Protein AF-A0A4V0I6D3-F1 (afdb_monomer_lite)

Sequence (119 aa):
MGLSAHVNVFNTCLRILTEKGYALRLTVDTEWYTHRTEAEAFAVRVMFATPGELEEDPGLGRRFWIAEKDGFYFCAGNPIELLGLVAVREHMKPAADVSYWWHTDGPDLLSEMRDSASG

Foldseek 3Di:
DDDDDDLVVQVVLVVVLVVVPWDKDKDFDQVVPPPDDPVVVVVLRDDPDDSPPPPDPVNTHQMWIWTDDPQDIFIDSTSVVRSVVVVLCVVLVDPHPDPPSSDDDDDPVVVVVVVVVVD

Radius of gyration: 17.6 Å; chains: 1; bounding box: 37×30×52 Å

Structure (mmCIF, N/CA/C/O backbone):
data_AF-A0A4V0I6D3-F1
#
_entry.id   AF-A0A4V0I6D3-F1
#
loop_
_atom_site.group_PDB
_atom_site.id
_atom_site.type_symbol
_atom_site.label_atom_id
_atom_site.label_alt_id
_atom_site.label_comp_id
_atom_site.label_asym_id
_atom_site.label_entity_id
_atom_site.label_seq_id
_atom_site.pdbx_PDB_ins_code
_atom_site.Cartn_x
_atom_site.Cartn_y
_atom_site.Cartn_z
_atom_site.occupancy
_atom_site.B_iso_or_equiv
_atom_site.auth_seq_id
_atom_site.auth_comp_id
_atom_site.auth_asym_id
_atom_site.auth_atom_id
_atom_site.pdbx_PDB_model_num
ATOM 1 N N . MET A 1 1 ? 12.179 12.628 -17.934 1.00 53.41 1 MET A N 1
ATOM 2 C CA . MET A 1 1 ? 12.401 12.754 -16.477 1.00 53.41 1 MET A CA 1
ATOM 3 C C . MET A 1 1 ? 11.687 11.579 -15.825 1.00 53.41 1 MET A C 1
ATOM 5 O O . MET A 1 1 ? 10.506 11.418 -16.099 1.00 53.41 1 MET A O 1
ATOM 9 N N . GLY A 1 2 ? 12.402 10.704 -15.113 1.00 75.44 2 GLY A N 1
ATOM 10 C CA . GLY A 1 2 ? 11.832 9.485 -14.522 1.00 75.44 2 GLY A CA 1
ATOM 11 C C . GLY A 1 2 ? 11.478 9.686 -13.050 1.00 75.44 2 GLY A C 1
ATOM 12 O O . GLY A 1 2 ? 12.204 10.378 -12.341 1.00 75.44 2 GLY A O 1
ATOM 13 N N . LEU A 1 3 ? 10.369 9.097 -12.608 1.00 77.56 3 LEU A N 1
ATOM 14 C CA . LEU A 1 3 ? 10.024 8.970 -11.194 1.00 77.56 3 LEU A CA 1
ATOM 15 C C . LEU A 1 3 ? 10.598 7.642 -10.683 1.00 77.56 3 LEU A C 1
ATOM 17 O O . LEU A 1 3 ? 10.419 6.617 -11.338 1.00 77.56 3 LEU A O 1
ATOM 21 N N . SER A 1 4 ? 11.280 7.648 -9.542 1.00 76.00 4 SER A N 1
ATOM 22 C CA . SER A 1 4 ? 11.832 6.445 -8.908 1.00 76.00 4 SER A CA 1
ATOM 23 C C . SER A 1 4 ? 11.384 6.341 -7.450 1.00 76.00 4 SER A C 1
ATOM 25 O O . SER A 1 4 ? 10.893 7.311 -6.868 1.00 76.00 4 SER A O 1
ATOM 27 N N . ALA A 1 5 ? 11.528 5.152 -6.859 1.00 78.56 5 ALA A N 1
ATOM 28 C CA . ALA A 1 5 ? 11.229 4.935 -5.449 1.00 78.56 5 ALA A CA 1
ATOM 29 C C . ALA A 1 5 ? 12.198 5.743 -4.573 1.00 78.56 5 ALA A C 1
ATOM 31 O O . ALA A 1 5 ? 13.375 5.413 -4.463 1.00 78.56 5 ALA A O 1
ATOM 32 N N . HIS A 1 6 ? 11.700 6.827 -3.983 1.00 76.69 6 HIS A N 1
ATOM 33 C CA . HIS A 1 6 ? 12.481 7.744 -3.161 1.00 76.69 6 HIS A CA 1
ATOM 34 C C . HIS A 1 6 ? 11.595 8.347 -2.056 1.00 76.69 6 HIS A C 1
ATOM 36 O O . HIS A 1 6 ? 10.367 8.372 -2.173 1.00 76.69 6 HIS A O 1
ATOM 42 N N . VAL A 1 7 ? 12.199 8.843 -0.972 1.00 73.25 7 VAL A N 1
ATOM 43 C CA . VAL A 1 7 ? 11.488 9.268 0.256 1.00 73.25 7 VAL A CA 1
ATOM 44 C C . VAL A 1 7 ? 10.435 10.363 0.033 1.00 73.25 7 VAL A C 1
ATOM 46 O O . VAL A 1 7 ? 9.419 10.414 0.723 1.00 73.25 7 VAL A O 1
ATOM 49 N N . ASN A 1 8 ? 10.620 11.218 -0.972 1.00 77.19 8 ASN A N 1
ATOM 50 C CA . ASN A 1 8 ? 9.625 12.216 -1.371 1.00 77.19 8 ASN A CA 1
ATOM 51 C C . ASN A 1 8 ? 8.359 11.570 -1.962 1.00 77.19 8 ASN A C 1
ATOM 53 O O . ASN A 1 8 ? 7.257 12.053 -1.712 1.00 77.19 8 ASN A O 1
ATOM 57 N N . VAL A 1 9 ? 8.498 10.462 -2.694 1.00 87.25 9 VAL A N 1
ATOM 58 C CA . VAL A 1 9 ? 7.365 9.691 -3.227 1.00 87.25 9 VAL A CA 1
ATOM 59 C C . VAL A 1 9 ? 6.622 8.980 -2.098 1.00 87.25 9 VAL A C 1
ATOM 61 O O . VAL A 1 9 ? 5.395 8.920 -2.120 1.00 87.25 9 VAL A O 1
ATOM 64 N N . PHE A 1 10 ? 7.334 8.521 -1.065 1.00 90.88 10 PHE A N 1
ATOM 65 C CA . PHE A 1 10 ? 6.728 7.829 0.077 1.00 90.88 10 PHE A CA 1
ATOM 66 C C . PHE A 1 10 ? 5.683 8.689 0.787 1.00 90.88 10 PHE A C 1
ATOM 68 O O . PHE A 1 10 ? 4.561 8.235 1.003 1.00 90.88 10 PHE A O 1
ATOM 75 N N . ASN A 1 11 ? 6.015 9.945 1.094 1.00 89.25 11 ASN A N 1
ATOM 76 C CA . ASN A 1 11 ? 5.068 10.854 1.740 1.00 89.25 11 ASN A CA 1
ATOM 77 C C . ASN A 1 11 ? 3.834 11.114 0.859 1.00 89.25 11 ASN A C 1
ATOM 79 O O . ASN A 1 11 ? 2.709 11.134 1.355 1.00 89.25 11 ASN A O 1
ATOM 83 N N . THR A 1 12 ? 4.022 11.251 -0.457 1.00 93.94 12 THR A N 1
ATOM 84 C CA . THR A 1 12 ? 2.903 11.371 -1.402 1.00 93.94 12 THR A CA 1
ATOM 85 C C . THR A 1 12 ? 1.994 10.141 -1.357 1.00 93.94 12 THR A C 1
ATOM 87 O O . THR A 1 12 ? 0.778 10.295 -1.270 1.00 93.94 12 THR A O 1
ATOM 90 N N . CYS A 1 13 ? 2.552 8.927 -1.335 1.00 95.25 13 CYS A N 1
ATOM 91 C CA . CYS A 1 13 ? 1.762 7.699 -1.213 1.00 95.25 13 CYS A CA 1
ATOM 92 C C . CYS A 1 13 ? 0.943 7.656 0.087 1.00 95.25 13 CYS A C 1
ATOM 94 O O . CYS A 1 13 ? -0.248 7.352 0.051 1.00 95.25 13 CYS A O 1
ATOM 96 N N . LEU A 1 14 ? 1.546 8.009 1.226 1.00 94.94 14 LEU A N 1
ATOM 97 C CA . LEU A 1 14 ? 0.861 8.018 2.527 1.00 94.94 14 LEU A CA 1
ATOM 98 C C . LEU A 1 14 ? -0.275 9.047 2.581 1.00 94.94 14 LEU A C 1
ATOM 100 O O . LEU A 1 14 ? -1.339 8.764 3.134 1.00 94.94 14 LEU A O 1
ATOM 104 N N . ARG A 1 15 ? -0.083 10.223 1.969 1.00 95.12 15 ARG A N 1
ATOM 105 C CA . ARG A 1 15 ? -1.141 11.236 1.836 1.00 95.12 15 ARG A CA 1
ATOM 106 C C . ARG A 1 15 ? -2.320 10.712 1.030 1.00 95.12 15 ARG A C 1
ATOM 108 O O . ARG A 1 15 ? -3.443 10.785 1.513 1.00 95.12 15 ARG A O 1
ATOM 115 N N . ILE A 1 16 ? -2.060 10.100 -0.126 1.00 97.50 16 ILE A N 1
ATOM 116 C CA . ILE A 1 16 ? -3.108 9.504 -0.970 1.00 97.50 16 ILE A CA 1
ATOM 117 C C . ILE A 1 16 ? -3.901 8.444 -0.192 1.00 97.50 16 ILE A C 1
ATOM 119 O O . ILE A 1 16 ? -5.129 8.430 -0.240 1.00 97.50 16 ILE A O 1
ATOM 123 N N . LEU A 1 17 ? -3.221 7.563 0.549 1.00 97.31 17 LEU A N 1
ATOM 124 C CA . LEU A 1 17 ? -3.883 6.542 1.369 1.00 97.31 17 LEU A CA 1
ATOM 125 C C . LEU A 1 17 ? -4.757 7.166 2.470 1.00 97.31 17 LEU A C 1
ATOM 127 O O . LEU A 1 17 ? -5.893 6.738 2.675 1.00 97.31 17 LEU A O 1
ATOM 131 N N . THR A 1 18 ? -4.257 8.209 3.133 1.00 96.88 18 THR A N 1
ATOM 132 C CA . THR A 1 18 ? -5.001 8.939 4.172 1.00 96.88 18 THR A CA 1
ATOM 133 C C . THR A 1 18 ? -6.235 9.631 3.589 1.00 96.88 18 THR A C 1
ATOM 135 O O . THR A 1 18 ? -7.328 9.499 4.133 1.00 96.88 18 THR A O 1
ATOM 138 N N . GLU A 1 19 ? -6.098 10.310 2.446 1.00 97.88 19 GLU A N 1
ATOM 139 C CA . GLU A 1 19 ? -7.205 10.952 1.718 1.00 97.88 19 GLU A CA 1
ATOM 140 C C . GLU A 1 19 ? -8.268 9.939 1.268 1.00 97.88 19 GLU A C 1
ATOM 142 O O . GLU A 1 19 ? -9.461 10.235 1.271 1.00 97.88 19 GLU A O 1
ATOM 147 N N . LYS A 1 20 ? -7.853 8.708 0.946 1.00 96.62 20 LYS A N 1
ATOM 148 C CA . LYS A 1 20 ? -8.748 7.580 0.644 1.00 96.62 20 LYS A CA 1
ATOM 149 C C . LYS A 1 20 ? -9.413 6.973 1.887 1.00 96.62 20 LYS A C 1
ATOM 151 O O . LYS A 1 20 ? -10.248 6.075 1.742 1.00 96.62 20 LYS A O 1
ATOM 156 N N . GLY A 1 21 ? -9.089 7.445 3.090 1.00 97.00 21 GLY A N 1
ATOM 157 C CA . GLY A 1 21 ? -9.692 7.011 4.351 1.00 97.00 21 GLY A CA 1
ATOM 158 C C . GLY A 1 21 ? -9.094 5.731 4.934 1.00 97.00 21 GLY A C 1
ATOM 159 O O . GLY A 1 21 ? -9.796 5.019 5.648 1.00 97.00 21 GLY A O 1
ATOM 160 N N . TYR A 1 22 ? -7.841 5.404 4.609 1.00 97.69 22 TYR A N 1
ATOM 161 C CA . TYR A 1 22 ? -7.126 4.298 5.248 1.00 97.69 22 TYR A CA 1
ATOM 162 C C . TYR A 1 22 ? -6.535 4.730 6.591 1.00 97.69 22 TYR A C 1
ATOM 164 O O . TYR A 1 22 ? -5.927 5.796 6.699 1.00 97.69 22 TYR A O 1
ATOM 172 N N . ALA A 1 23 ? -6.657 3.868 7.599 1.00 96.06 23 ALA A N 1
ATOM 173 C CA . ALA A 1 23 ? -5.888 3.989 8.828 1.00 96.06 23 ALA A CA 1
ATOM 174 C C . ALA A 1 23 ? -4.470 3.460 8.579 1.00 96.06 23 ALA A C 1
ATOM 176 O O . ALA A 1 23 ? -4.305 2.343 8.088 1.00 96.06 23 ALA A O 1
ATOM 177 N N . LEU A 1 24 ? -3.452 4.263 8.895 1.00 96.12 24 LEU A N 1
ATOM 178 C CA . LEU A 1 24 ? -2.050 3.931 8.637 1.00 96.12 24 LEU A CA 1
ATOM 179 C C . LEU A 1 24 ? -1.317 3.568 9.926 1.00 96.12 24 LEU A C 1
ATOM 181 O O . LEU A 1 24 ? -1.491 4.221 10.956 1.00 96.12 24 LEU A O 1
ATOM 185 N N . ARG A 1 25 ? -0.447 2.560 9.848 1.00 93.00 25 ARG A N 1
ATOM 186 C CA . ARG A 1 25 ? 0.432 2.148 10.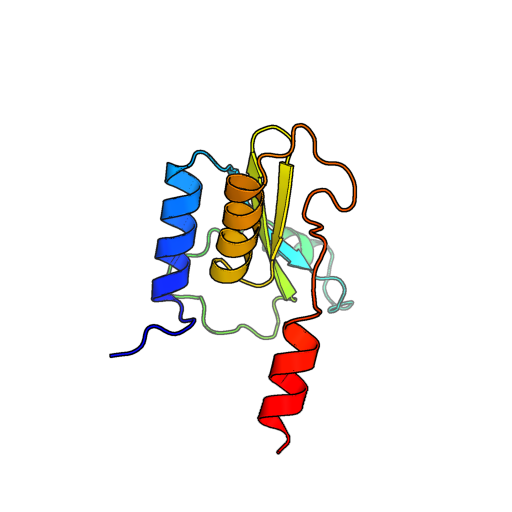947 1.00 93.00 25 ARG A CA 1
ATOM 187 C C . ARG A 1 25 ? 1.821 1.801 10.418 1.00 93.00 25 ARG A C 1
ATOM 189 O O . ARG A 1 25 ? 1.961 1.211 9.352 1.00 93.00 25 ARG A O 1
ATOM 196 N N . LEU A 1 26 ? 2.848 2.153 11.185 1.00 88.25 26 LEU A N 1
ATOM 197 C CA . LEU A 1 26 ? 4.221 1.694 10.982 1.00 88.25 26 LEU A CA 1
ATOM 198 C C . LEU A 1 26 ? 4.544 0.688 12.085 1.00 88.25 26 LEU A C 1
ATOM 200 O O . LEU A 1 26 ? 4.250 0.932 13.254 1.00 88.25 26 LEU A O 1
ATOM 204 N N . THR A 1 27 ? 5.129 -0.445 11.724 1.00 84.00 27 THR A N 1
ATOM 205 C CA . THR A 1 27 ? 5.644 -1.412 12.693 1.00 84.00 27 THR A CA 1
ATOM 206 C C . THR A 1 27 ? 7.078 -1.785 12.350 1.00 84.00 27 THR A C 1
ATOM 208 O O . THR A 1 27 ? 7.510 -1.648 11.207 1.00 84.00 27 THR A O 1
ATOM 211 N N . VAL A 1 28 ? 7.822 -2.210 13.361 1.00 78.12 28 VAL A N 1
ATOM 212 C CA . VAL A 1 28 ? 9.181 -2.724 13.230 1.00 78.12 28 VAL A CA 1
ATOM 213 C C . VAL A 1 28 ? 9.171 -4.176 13.669 1.00 78.12 28 VAL A C 1
ATOM 215 O O . VAL A 1 28 ? 8.654 -4.504 14.736 1.00 78.12 28 VAL A O 1
ATOM 218 N N . ASP A 1 29 ? 9.733 -5.045 12.845 1.00 70.00 29 ASP A N 1
ATOM 219 C CA . ASP A 1 29 ? 10.072 -6.389 13.275 1.00 70.00 29 ASP A CA 1
ATOM 220 C C . ASP A 1 29 ? 11.412 -6.335 14.009 1.00 70.00 29 ASP A C 1
ATOM 222 O O . ASP A 1 29 ? 12.468 -6.133 13.410 1.00 70.00 29 ASP A O 1
ATOM 226 N N . THR A 1 30 ? 11.348 -6.455 15.333 1.00 59.91 30 THR A N 1
ATOM 227 C CA . THR A 1 30 ? 12.515 -6.460 16.217 1.00 59.91 30 THR A CA 1
ATOM 228 C C . THR A 1 30 ? 13.067 -7.866 16.459 1.00 59.91 30 THR A C 1
ATOM 230 O O . THR A 1 30 ? 14.040 -7.994 17.201 1.00 59.91 30 THR A O 1
ATOM 233 N N . GLU A 1 31 ? 12.482 -8.922 15.875 1.00 54.59 31 GLU A N 1
ATOM 234 C CA . GLU A 1 31 ? 12.836 -10.316 16.196 1.00 54.59 31 GLU A CA 1
ATOM 235 C C . GLU A 1 31 ? 14.279 -10.677 15.809 1.00 54.59 31 GLU A C 1
ATOM 237 O O . GLU A 1 31 ? 14.874 -11.574 16.401 1.00 54.59 31 GLU A O 1
ATOM 242 N N . TRP A 1 32 ? 14.900 -9.917 14.902 1.00 48.62 32 TRP A N 1
ATOM 243 C CA . TRP A 1 32 ? 16.290 -10.124 14.482 1.00 48.62 32 TRP A CA 1
ATOM 244 C C . TRP A 1 32 ? 17.348 -9.530 15.439 1.00 48.62 32 TRP A C 1
ATOM 246 O O . TRP A 1 32 ? 18.539 -9.733 15.220 1.00 48.62 32 TRP A O 1
ATOM 256 N N . TYR A 1 33 ? 16.947 -8.832 16.513 1.00 46.81 33 TYR A N 1
ATOM 257 C CA . TYR A 1 33 ? 17.844 -8.230 17.517 1.00 46.81 33 TYR A CA 1
ATOM 258 C C . TYR A 1 33 ? 17.583 -8.789 18.931 1.00 46.81 33 TYR A C 1
ATOM 260 O O . TYR A 1 33 ? 17.193 -8.081 19.860 1.00 46.81 33 TYR A O 1
ATOM 268 N N . THR A 1 34 ? 17.835 -10.079 19.145 1.00 46.00 34 THR A N 1
ATOM 269 C CA . THR A 1 34 ? 17.766 -10.717 20.472 1.00 46.00 34 THR A CA 1
ATOM 270 C C . THR A 1 34 ? 18.963 -10.363 21.366 1.00 46.00 34 THR A C 1
ATOM 272 O O . THR A 1 34 ? 19.692 -11.269 21.727 1.00 46.00 34 THR A O 1
ATOM 275 N N . HIS A 1 35 ? 19.204 -9.095 21.739 1.00 47.72 35 HIS A N 1
ATOM 276 C CA . HIS A 1 35 ? 20.179 -8.753 22.808 1.00 47.72 35 HIS A CA 1
ATOM 277 C C . HIS A 1 35 ? 19.934 -7.426 23.563 1.00 47.72 35 HIS A C 1
ATOM 279 O O . HIS A 1 35 ? 20.833 -6.960 24.262 1.00 47.72 35 HIS A O 1
ATOM 285 N N . ARG A 1 36 ? 18.746 -6.810 23.495 1.00 49.53 36 ARG A N 1
ATOM 286 C CA . ARG A 1 36 ? 18.439 -5.616 24.309 1.00 49.53 36 ARG A CA 1
ATOM 287 C C . ARG A 1 36 ? 17.329 -5.854 25.325 1.00 49.53 36 ARG A C 1
ATOM 289 O O . ARG A 1 36 ? 16.465 -6.702 25.133 1.00 49.53 36 ARG A O 1
ATOM 296 N N . THR A 1 37 ? 17.429 -5.147 26.448 1.00 54.34 37 THR A N 1
ATOM 297 C CA . THR A 1 37 ? 16.547 -5.311 27.613 1.00 54.34 37 THR A CA 1
ATOM 298 C C . THR A 1 37 ? 15.097 -4.941 27.270 1.00 54.34 37 THR A C 1
ATOM 300 O O . THR A 1 37 ? 14.859 -4.121 26.383 1.00 54.34 37 THR A O 1
ATOM 303 N N . GLU A 1 38 ? 14.113 -5.516 27.974 1.00 51.72 38 GLU A N 1
ATOM 304 C CA . GLU A 1 38 ? 12.669 -5.310 27.714 1.00 51.72 38 GLU A CA 1
ATOM 305 C C . GLU A 1 38 ? 12.245 -3.826 27.660 1.00 51.72 38 GLU A C 1
ATOM 307 O O . GLU A 1 38 ? 11.302 -3.473 26.950 1.00 51.72 38 GLU A O 1
ATOM 312 N N . ALA A 1 39 ? 12.966 -2.939 28.353 1.00 50.06 39 ALA A N 1
ATOM 313 C CA . ALA A 1 39 ? 12.704 -1.500 28.366 1.00 50.06 39 ALA A CA 1
ATOM 314 C C . ALA A 1 39 ? 13.019 -0.803 27.026 1.00 50.06 39 ALA A C 1
ATOM 316 O O . ALA A 1 39 ? 12.343 0.157 26.657 1.00 50.06 39 ALA A O 1
ATOM 317 N N . GLU A 1 40 ? 14.005 -1.291 26.269 1.00 51.16 40 GLU A N 1
ATOM 318 C CA . GLU A 1 40 ? 14.409 -0.700 24.985 1.00 51.16 40 GLU A CA 1
ATOM 319 C C . GLU A 1 40 ? 13.514 -1.179 23.833 1.00 51.16 40 GLU A C 1
ATOM 321 O O . GLU A 1 40 ? 13.206 -0.404 22.932 1.00 51.16 40 GLU A O 1
ATOM 326 N N . ALA A 1 41 ? 13.007 -2.416 23.897 1.00 48.56 41 ALA A N 1
ATOM 327 C CA . ALA A 1 41 ? 12.062 -2.956 22.915 1.00 48.56 41 ALA A CA 1
ATOM 328 C C . ALA A 1 41 ? 10.702 -2.224 22.927 1.00 48.56 41 ALA A C 1
ATOM 330 O O . ALA A 1 41 ? 10.045 -2.097 21.892 1.00 48.56 41 ALA A O 1
ATOM 331 N N . PHE A 1 42 ? 10.282 -1.704 24.087 1.00 43.34 42 PHE A N 1
ATOM 332 C CA . PHE A 1 42 ? 9.031 -0.954 24.221 1.00 43.34 42 PHE A CA 1
ATOM 333 C C . PHE A 1 42 ? 9.125 0.471 23.648 1.00 43.34 42 PHE A C 1
ATOM 335 O O . PHE A 1 42 ? 8.159 0.957 23.061 1.00 43.34 42 PHE A O 1
ATOM 342 N N . ALA A 1 43 ? 10.291 1.120 23.738 1.00 44.03 43 ALA A N 1
ATOM 343 C CA . ALA A 1 43 ? 10.500 2.482 23.234 1.00 44.03 43 ALA A CA 1
ATOM 344 C C . ALA A 1 43 ? 10.407 2.586 21.696 1.00 44.03 43 ALA A C 1
ATOM 346 O O . ALA A 1 43 ? 10.006 3.620 21.168 1.00 44.03 43 ALA A O 1
ATOM 347 N N . VAL A 1 44 ? 10.691 1.502 20.965 1.00 45.62 44 VAL A N 1
ATOM 348 C CA . VAL A 1 44 ? 10.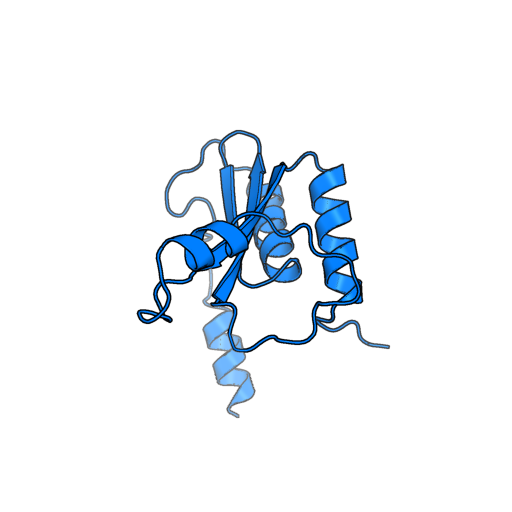626 1.474 19.490 1.00 45.62 44 VAL A CA 1
ATOM 349 C C . VAL A 1 44 ? 9.182 1.362 18.962 1.00 45.62 44 VAL A C 1
ATOM 351 O O . VAL A 1 44 ? 8.914 1.665 17.801 1.00 45.62 44 VAL A O 1
ATOM 354 N N . ARG A 1 45 ? 8.206 0.982 19.802 1.00 47.09 45 ARG A N 1
ATOM 355 C CA . ARG A 1 45 ? 6.808 0.778 19.370 1.00 47.09 45 ARG A CA 1
ATOM 356 C C . ARG A 1 45 ? 6.038 2.059 19.045 1.00 47.09 45 ARG A C 1
ATOM 358 O O . ARG A 1 45 ? 4.969 1.964 18.449 1.00 47.09 45 ARG A O 1
ATOM 365 N N . VAL A 1 46 ? 6.542 3.237 19.407 1.00 43.38 46 VAL A N 1
ATOM 366 C CA . VAL A 1 46 ? 5.848 4.508 19.155 1.00 43.38 46 VAL A CA 1
ATOM 367 C C . VAL A 1 46 ? 6.864 5.573 18.750 1.00 43.38 46 VAL A C 1
ATOM 369 O O . VAL A 1 46 ? 7.241 6.421 19.550 1.00 43.38 46 VAL A O 1
ATOM 372 N N . MET A 1 47 ? 7.311 5.542 17.495 1.00 44.00 47 MET A N 1
ATOM 373 C CA . MET A 1 47 ? 8.029 6.675 16.909 1.00 44.00 47 MET A CA 1
ATOM 374 C C . MET A 1 47 ? 7.219 7.252 15.751 1.00 44.00 47 MET A C 1
ATOM 376 O O . MET A 1 47 ? 7.062 6.635 14.698 1.00 44.00 47 MET A O 1
ATOM 380 N N . PHE A 1 48 ? 6.680 8.451 15.968 1.00 42.91 48 PHE A N 1
ATOM 381 C CA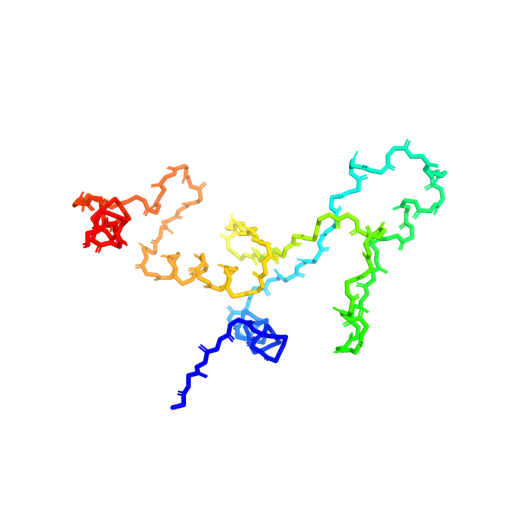 . PHE A 1 48 ? 6.167 9.304 14.904 1.00 42.91 48 PHE A CA 1
ATOM 382 C C . PHE A 1 48 ? 7.371 9.782 14.088 1.00 42.91 48 PHE A C 1
ATOM 384 O O . PHE A 1 48 ? 8.128 10.631 14.548 1.00 42.91 48 PHE A O 1
ATOM 391 N N . ALA A 1 49 ? 7.586 9.206 12.905 1.00 43.09 49 ALA A N 1
ATOM 392 C CA . ALA A 1 49 ? 8.715 9.582 12.063 1.00 43.09 49 ALA A CA 1
ATOM 393 C C . ALA A 1 49 ? 8.518 11.009 11.527 1.00 43.09 49 ALA A C 1
ATOM 395 O O . ALA A 1 49 ? 7.607 11.270 10.735 1.00 43.09 49 ALA A O 1
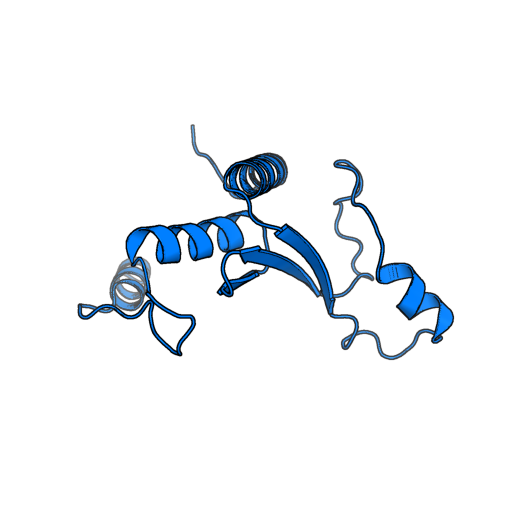ATOM 396 N N . THR A 1 50 ? 9.378 11.938 11.953 1.00 40.56 50 THR A N 1
ATOM 397 C CA . THR A 1 50 ? 9.523 13.222 11.267 1.00 40.56 50 THR A CA 1
ATOM 398 C C . THR A 1 50 ? 10.253 13.003 9.930 1.00 40.56 50 THR A C 1
ATOM 400 O O . THR A 1 50 ? 11.078 12.093 9.826 1.00 40.56 50 THR A O 1
ATOM 403 N N . PRO A 1 51 ? 9.982 13.795 8.873 1.00 39.69 51 PRO A N 1
ATOM 404 C CA . PRO A 1 51 ? 10.475 13.517 7.514 1.00 39.69 51 PRO A CA 1
ATOM 405 C C . PRO A 1 51 ? 12.001 13.585 7.296 1.00 39.69 51 PRO A C 1
ATOM 407 O O . PRO A 1 51 ? 12.435 13.431 6.158 1.00 39.69 51 PRO A O 1
ATOM 410 N N . GLY A 1 52 ? 12.806 13.850 8.332 1.00 41.16 52 GLY A N 1
ATOM 411 C CA . GLY A 1 52 ? 14.256 14.068 8.227 1.00 41.16 52 GLY A CA 1
ATOM 412 C C . GLY A 1 52 ? 15.142 12.979 8.840 1.00 41.16 52 GLY A C 1
ATOM 413 O O . GLY A 1 52 ? 16.327 12.950 8.543 1.00 41.16 52 GLY A O 1
ATOM 414 N N . GLU A 1 53 ? 14.595 12.069 9.648 1.00 46.75 53 GLU A N 1
ATOM 415 C CA . GLU A 1 53 ? 15.364 11.039 10.383 1.00 46.75 53 GLU A CA 1
ATOM 416 C C . GLU A 1 53 ? 15.245 9.648 9.735 1.00 46.75 53 GLU A C 1
ATOM 418 O O . GLU A 1 53 ? 15.408 8.612 10.374 1.00 46.75 53 GLU A O 1
ATOM 423 N N . LEU A 1 54 ? 14.908 9.612 8.444 1.00 50.88 54 LEU A N 1
ATOM 424 C CA . LEU A 1 54 ? 14.760 8.378 7.669 1.00 50.88 54 LEU A CA 1
ATOM 425 C C . LEU A 1 54 ? 16.087 7.888 7.070 1.00 50.88 54 LEU A C 1
ATOM 427 O O . LEU A 1 54 ? 16.056 7.038 6.182 1.00 50.88 54 LEU A O 1
ATOM 431 N N . GLU A 1 55 ? 17.232 8.401 7.525 1.00 49.41 55 GLU A N 1
ATOM 432 C CA . GLU A 1 55 ? 18.502 7.729 7.259 1.00 49.41 55 GLU A CA 1
ATOM 433 C C . GLU A 1 55 ? 18.502 6.392 8.005 1.00 49.41 55 GLU A C 1
ATOM 435 O O . GLU A 1 55 ? 18.040 6.288 9.143 1.00 49.41 55 GLU A O 1
ATOM 440 N N . GLU A 1 56 ? 18.898 5.343 7.291 1.00 50.81 56 GLU A N 1
ATOM 441 C CA . GLU A 1 56 ? 18.851 3.954 7.727 1.00 50.81 56 GLU A CA 1
ATOM 442 C C . GLU A 1 56 ? 19.645 3.785 9.026 1.00 50.81 56 GLU A C 1
ATOM 444 O O . GLU A 1 56 ? 20.854 3.599 8.995 1.00 50.81 56 GLU A O 1
ATOM 449 N N . ASP A 1 57 ? 18.972 3.856 10.177 1.00 50.41 57 ASP A N 1
ATOM 450 C CA . ASP A 1 57 ? 19.503 3.311 11.421 1.00 50.41 57 ASP A CA 1
ATOM 451 C C . ASP A 1 57 ? 19.514 1.781 11.272 1.00 50.41 57 ASP A C 1
ATOM 453 O O . ASP A 1 57 ? 18.442 1.161 11.312 1.00 50.41 57 ASP A O 1
ATOM 457 N N . PRO A 1 58 ? 20.690 1.149 11.093 1.00 48.12 58 PRO A N 1
ATOM 458 C CA . PRO A 1 58 ? 20.786 -0.294 10.900 1.00 48.12 58 PRO A CA 1
ATOM 459 C C . PRO A 1 58 ? 20.376 -1.083 12.157 1.00 48.12 58 PRO A C 1
ATOM 461 O O . PRO A 1 58 ? 20.254 -2.304 12.095 1.00 48.12 58 PRO A O 1
ATOM 464 N N . GLY A 1 59 ? 20.172 -0.410 13.298 1.00 52.09 59 GLY A N 1
ATOM 465 C CA . GLY A 1 59 ? 19.758 -1.010 14.564 1.00 52.09 59 GLY A CA 1
ATOM 466 C C . GLY A 1 59 ? 18.244 -1.106 14.774 1.00 52.09 59 GLY A C 1
ATOM 467 O O . GLY A 1 59 ? 17.814 -1.745 15.738 1.00 52.09 59 GLY A O 1
ATOM 468 N N . LEU A 1 60 ? 17.431 -0.495 13.906 1.00 55.09 60 LEU A N 1
ATOM 469 C CA . LEU A 1 60 ? 15.975 -0.615 13.942 1.00 55.09 60 LEU A CA 1
ATOM 470 C C . LEU A 1 60 ? 15.569 -1.692 12.934 1.00 55.09 60 LEU A C 1
ATOM 472 O O . LEU A 1 60 ? 15.724 -1.498 11.732 1.00 55.09 60 LEU A O 1
ATOM 476 N N . GLY A 1 61 ? 15.080 -2.835 13.414 1.00 61.38 61 GLY A N 1
ATOM 477 C CA . GLY A 1 61 ? 14.711 -3.969 12.565 1.00 61.38 61 GLY A CA 1
ATOM 478 C C . GLY A 1 61 ? 13.714 -3.641 11.440 1.00 61.38 61 GLY A C 1
ATOM 479 O O . GLY A 1 61 ? 13.219 -2.517 11.307 1.00 61.38 61 GLY A O 1
ATOM 480 N N . ARG A 1 62 ? 13.437 -4.628 10.577 1.00 72.62 62 ARG A N 1
ATOM 481 C CA . ARG A 1 62 ? 12.726 -4.410 9.306 1.00 72.62 62 ARG A CA 1
ATOM 482 C C . ARG A 1 62 ? 11.403 -3.670 9.530 1.00 72.62 62 ARG A C 1
ATOM 484 O O . ARG A 1 62 ? 10.536 -4.128 10.270 1.00 72.62 62 ARG A O 1
ATOM 491 N N . ARG A 1 63 ? 11.251 -2.518 8.874 1.00 80.75 63 ARG A N 1
ATOM 492 C CA . ARG A 1 63 ? 10.035 -1.700 8.940 1.00 80.75 63 ARG A CA 1
ATOM 493 C C . ARG A 1 63 ? 8.969 -2.262 8.003 1.00 80.75 63 ARG A C 1
ATOM 495 O O . ARG A 1 63 ? 9.263 -2.604 6.859 1.00 80.75 63 ARG A O 1
ATOM 502 N N . PHE A 1 64 ? 7.731 -2.289 8.479 1.00 87.19 64 PHE A N 1
ATOM 503 C CA . PHE A 1 64 ? 6.552 -2.657 7.708 1.00 87.19 64 PHE A CA 1
ATOM 504 C C . PHE A 1 64 ? 5.505 -1.550 7.788 1.00 87.19 64 PHE A C 1
ATOM 506 O O . PHE A 1 64 ? 5.155 -1.067 8.869 1.00 87.19 64 PHE A O 1
ATOM 513 N N . TRP A 1 65 ? 5.003 -1.163 6.622 1.00 92.81 65 TRP A N 1
ATOM 514 C CA . TRP A 1 65 ? 3.969 -0.153 6.448 1.00 92.81 65 TRP A CA 1
ATOM 515 C C . TRP A 1 65 ? 2.626 -0.836 6.281 1.00 92.81 65 TRP A C 1
ATOM 517 O O . TRP A 1 65 ? 2.501 -1.760 5.478 1.00 92.81 65 TRP A O 1
ATOM 527 N N . ILE A 1 66 ? 1.635 -0.378 7.037 1.00 96.00 66 ILE A N 1
ATOM 528 C CA . ILE A 1 66 ? 0.335 -1.028 7.151 1.00 96.00 66 ILE A CA 1
ATOM 529 C C . ILE A 1 66 ? -0.772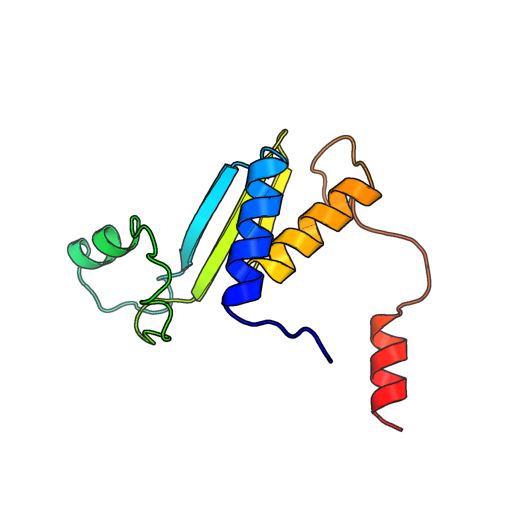 -0.028 6.835 1.00 96.00 66 ILE A C 1
ATOM 531 O O . ILE A 1 66 ? -0.724 1.119 7.288 1.00 96.00 66 ILE A O 1
ATOM 535 N N . ALA A 1 67 ? -1.765 -0.479 6.070 1.00 97.00 67 ALA A N 1
ATOM 536 C CA . ALA A 1 67 ? -2.992 0.256 5.786 1.00 97.00 67 ALA A CA 1
ATOM 537 C C . ALA A 1 67 ? -4.209 -0.640 6.038 1.00 97.00 67 ALA A C 1
ATOM 539 O O . ALA A 1 67 ? -4.252 -1.774 5.565 1.00 97.00 67 ALA A O 1
ATOM 540 N N . GLU A 1 68 ? -5.205 -0.115 6.747 1.00 97.00 68 GLU A N 1
ATOM 541 C CA . GLU A 1 68 ? -6.435 -0.837 7.084 1.00 97.00 68 GLU A CA 1
ATOM 542 C C . GLU A 1 68 ? -7.670 -0.009 6.709 1.00 97.00 68 GLU A C 1
ATOM 544 O O . GLU A 1 68 ? -7.724 1.198 6.970 1.00 97.00 68 GLU A O 1
ATOM 549 N N . LYS A 1 69 ? -8.660 -0.647 6.068 1.00 95.19 69 LYS A N 1
ATOM 550 C CA . LYS A 1 69 ? -9.956 -0.033 5.731 1.00 95.19 69 LYS A CA 1
ATOM 551 C C . LYS A 1 69 ? -11.005 -1.095 5.398 1.00 95.19 69 LYS A C 1
ATOM 553 O O . LYS A 1 69 ? -10.709 -2.037 4.671 1.00 95.19 69 LYS A O 1
ATOM 558 N N . ASP A 1 70 ? -12.238 -0.914 5.873 1.00 94.00 70 ASP A N 1
ATOM 559 C CA . ASP A 1 70 ? -13.394 -1.778 5.565 1.00 94.00 70 ASP A CA 1
ATOM 560 C C . ASP A 1 70 ? -13.138 -3.281 5.816 1.00 94.00 70 ASP A C 1
ATOM 562 O O . ASP A 1 70 ? -13.621 -4.131 5.073 1.00 94.00 70 ASP A O 1
ATOM 566 N N . GLY A 1 71 ? -12.333 -3.615 6.831 1.00 92.12 71 GLY A N 1
ATOM 567 C CA . GLY A 1 71 ? -11.960 -4.999 7.149 1.00 92.12 71 GLY A CA 1
ATOM 568 C C . GLY A 1 71 ? -10.832 -5.594 6.298 1.00 92.12 71 GLY A C 1
ATOM 569 O O . GLY A 1 71 ? -10.487 -6.747 6.520 1.00 92.12 71 GLY A O 1
ATOM 570 N N . PHE A 1 72 ? -10.240 -4.833 5.371 1.00 94.88 72 PHE A N 1
ATOM 571 C CA . PHE A 1 72 ? -9.046 -5.239 4.624 1.00 94.88 72 PHE A CA 1
ATOM 572 C C . PHE A 1 72 ? -7.770 -4.765 5.315 1.00 94.88 72 PHE A C 1
ATOM 574 O O . PHE A 1 72 ? -7.700 -3.618 5.770 1.00 94.88 72 PHE A O 1
ATOM 581 N N . TYR A 1 73 ? -6.754 -5.626 5.304 1.00 94.12 73 TYR A N 1
ATOM 582 C CA . TYR A 1 73 ? -5.427 -5.371 5.856 1.00 94.12 73 TYR A CA 1
ATOM 583 C C . TYR A 1 73 ? -4.349 -5.467 4.768 1.00 94.12 73 TYR A C 1
ATOM 585 O O . TYR A 1 73 ? -4.239 -6.474 4.071 1.00 94.12 73 TYR A O 1
ATOM 593 N N . PHE A 1 74 ? -3.513 -4.436 4.646 1.00 95.00 74 PHE A N 1
ATOM 594 C CA . PHE A 1 74 ? -2.380 -4.407 3.718 1.00 95.00 74 PHE A CA 1
ATOM 595 C C . PHE A 1 74 ? -1.078 -4.186 4.481 1.00 95.00 74 PHE A C 1
ATOM 597 O O . PHE A 1 74 ? -1.034 -3.367 5.395 1.00 95.00 74 PHE A O 1
ATOM 604 N N . CYS A 1 75 ? -0.012 -4.882 4.083 1.00 94.00 75 CYS A N 1
ATOM 605 C CA . CYS A 1 75 ? 1.315 -4.777 4.687 1.00 94.00 75 CYS A CA 1
ATOM 606 C C . CYS A 1 75 ? 2.393 -4.811 3.597 1.00 94.00 75 CYS A C 1
ATOM 608 O O . CYS A 1 75 ? 2.349 -5.681 2.726 1.00 94.00 75 CYS A O 1
ATOM 610 N N . ALA A 1 76 ? 3.348 -3.879 3.638 1.00 93.00 76 ALA A N 1
ATOM 611 C CA . ALA A 1 76 ? 4.417 -3.781 2.645 1.00 93.00 76 ALA A CA 1
ATOM 612 C C . ALA A 1 76 ? 5.732 -3.222 3.217 1.00 93.00 76 ALA A C 1
ATOM 614 O O . ALA A 1 76 ? 5.756 -2.648 4.308 1.00 93.00 76 ALA A O 1
ATOM 615 N N . GLY A 1 77 ? 6.835 -3.362 2.471 1.00 88.81 77 GLY A N 1
ATOM 616 C CA . GLY A 1 77 ? 8.158 -2.885 2.887 1.00 88.81 77 GLY A CA 1
ATOM 617 C C . GLY A 1 77 ? 8.340 -1.373 2.741 1.00 88.81 77 GLY A C 1
ATOM 618 O O . GLY A 1 77 ? 9.177 -0.778 3.419 1.00 88.81 77 GLY A O 1
ATOM 619 N N . ASN A 1 78 ? 7.536 -0.724 1.897 1.00 91.12 78 ASN A N 1
ATOM 620 C CA . ASN A 1 78 ? 7.519 0.729 1.736 1.00 91.12 78 ASN A CA 1
ATOM 621 C C . ASN A 1 78 ? 6.126 1.255 1.317 1.00 91.12 78 ASN A C 1
ATOM 623 O O . ASN A 1 78 ? 5.265 0.475 0.900 1.00 91.12 78 ASN A O 1
ATOM 627 N N . PRO A 1 79 ? 5.883 2.579 1.383 1.00 93.62 79 PRO A N 1
ATOM 628 C CA . PRO A 1 79 ? 4.585 3.158 1.028 1.00 93.62 79 PRO A CA 1
ATOM 629 C C . PRO A 1 79 ? 4.177 3.032 -0.446 1.00 93.62 79 PRO A C 1
ATOM 631 O O . PRO A 1 79 ? 2.985 3.108 -0.736 1.00 93.62 79 PRO A O 1
ATOM 634 N N . ILE A 1 80 ? 5.123 2.852 -1.376 1.00 95.25 80 ILE A N 1
ATOM 635 C CA . ILE A 1 80 ? 4.806 2.670 -2.803 1.00 95.25 80 ILE A CA 1
ATOM 636 C C . ILE A 1 80 ? 4.201 1.286 -3.017 1.00 95.25 80 ILE A C 1
ATOM 638 O O . ILE A 1 80 ? 3.136 1.170 -3.617 1.00 95.25 80 ILE A O 1
ATOM 642 N N . GLU A 1 81 ? 4.845 0.250 -2.479 1.00 94.94 81 GLU A N 1
ATOM 643 C CA . GLU A 1 81 ? 4.308 -1.113 -2.478 1.00 94.94 81 GLU A CA 1
ATOM 644 C C . GLU A 1 81 ? 2.937 -1.164 -1.792 1.00 94.94 81 GLU A C 1
ATOM 646 O O . GLU A 1 81 ? 2.002 -1.754 -2.331 1.00 94.94 81 GLU A O 1
ATOM 651 N N . LEU A 1 82 ? 2.788 -0.484 -0.646 1.00 96.31 82 LEU A N 1
ATOM 652 C CA . LEU A 1 82 ? 1.520 -0.423 0.084 1.00 96.31 82 LEU A CA 1
ATOM 653 C C . LEU A 1 82 ? 0.402 0.206 -0.758 1.00 96.31 82 LEU A C 1
ATOM 655 O O . LEU A 1 82 ? -0.703 -0.335 -0.830 1.00 96.31 82 LEU A O 1
ATOM 659 N N . LEU A 1 83 ? 0.693 1.328 -1.427 1.00 97.38 83 LEU A N 1
ATOM 660 C CA . LEU A 1 83 ? -0.247 1.966 -2.347 1.00 97.38 83 LEU A CA 1
ATOM 661 C C . LEU A 1 83 ? -0.579 1.053 -3.538 1.00 97.38 83 LEU A C 1
ATOM 663 O O . LEU A 1 83 ? -1.732 1.015 -3.963 1.00 97.38 83 LEU A O 1
ATOM 667 N N . GLY A 1 84 ? 0.397 0.293 -4.041 1.00 97.06 84 GLY A N 1
ATOM 668 C CA . GLY A 1 84 ? 0.194 -0.709 -5.086 1.00 97.06 84 GLY A CA 1
ATOM 669 C C . GLY A 1 84 ? -0.810 -1.791 -4.679 1.00 97.06 84 GLY A C 1
ATOM 670 O O . GLY A 1 84 ? -1.759 -2.049 -5.416 1.00 97.06 84 GLY A O 1
ATOM 671 N N . LEU A 1 85 ? -0.667 -2.369 -3.481 1.00 96.81 85 LEU A N 1
ATOM 672 C CA . LEU A 1 85 ? -1.608 -3.372 -2.959 1.00 96.81 85 LEU A CA 1
ATOM 673 C C . LEU A 1 85 ? -3.031 -2.812 -2.814 1.00 96.81 85 LEU A C 1
ATOM 675 O O . LEU A 1 85 ? -4.009 -3.461 -3.196 1.00 96.81 85 LEU A O 1
ATOM 679 N N . VAL A 1 86 ? -3.153 -1.581 -2.312 1.00 96.88 86 VAL A N 1
ATOM 680 C CA . VAL A 1 86 ? -4.444 -0.888 -2.216 1.00 96.88 86 VAL A CA 1
ATOM 681 C C . VAL A 1 86 ? -5.059 -0.667 -3.598 1.00 96.88 86 VAL A C 1
ATOM 683 O O . VAL A 1 86 ? -6.248 -0.928 -3.778 1.00 96.88 86 VAL A O 1
ATOM 686 N N . ALA A 1 87 ? -4.268 -0.257 -4.591 1.00 97.31 87 ALA A N 1
ATOM 687 C CA . ALA A 1 87 ? -4.745 -0.074 -5.960 1.00 97.31 87 ALA A CA 1
ATOM 688 C C . ALA A 1 87 ? -5.254 -1.389 -6.581 1.00 97.31 87 ALA A C 1
ATOM 690 O O . ALA A 1 87 ? -6.278 -1.382 -7.267 1.00 97.31 87 ALA A O 1
ATOM 691 N N . VAL A 1 88 ? -4.611 -2.527 -6.285 1.00 96.38 88 VAL A N 1
ATOM 692 C CA . VAL A 1 88 ? -5.106 -3.854 -6.693 1.00 96.38 88 VAL A CA 1
ATOM 693 C C . VAL A 1 88 ? -6.482 -4.132 -6.080 1.00 96.38 88 VAL A C 1
ATOM 695 O O . VAL A 1 88 ? -7.397 -4.535 -6.799 1.00 96.38 88 VAL A O 1
ATOM 698 N N . ARG A 1 89 ? -6.690 -3.848 -4.785 1.00 95.19 89 ARG A N 1
ATOM 699 C CA . ARG A 1 89 ? -8.016 -3.986 -4.147 1.00 95.19 89 ARG A CA 1
ATOM 700 C C . ARG A 1 89 ? -9.063 -3.077 -4.784 1.00 95.19 89 ARG A C 1
ATOM 702 O O . ARG A 1 89 ? -10.192 -3.507 -4.998 1.00 95.19 89 ARG A O 1
ATOM 709 N N . GLU A 1 90 ? -8.712 -1.832 -5.095 1.00 94.50 90 GLU A N 1
ATOM 710 C CA . GLU A 1 90 ? -9.622 -0.886 -5.756 1.00 94.50 90 GLU A CA 1
ATOM 711 C C . GLU A 1 90 ? -10.016 -1.335 -7.171 1.00 94.50 90 GLU A C 1
ATOM 713 O O . GLU A 1 90 ? -11.154 -1.109 -7.590 1.00 94.50 90 GLU A O 1
ATOM 718 N N . HIS A 1 91 ? -9.100 -1.991 -7.887 1.00 95.69 91 HIS A N 1
ATOM 719 C CA . HIS A 1 91 ? -9.363 -2.573 -9.200 1.00 95.69 91 HIS A CA 1
ATOM 720 C C . HIS A 1 91 ? -10.266 -3.811 -9.108 1.00 95.69 91 HIS A C 1
ATOM 722 O O . HIS A 1 91 ? -11.294 -3.870 -9.781 1.00 95.69 91 HIS A O 1
ATOM 728 N N . MET A 1 92 ? -9.912 -4.764 -8.241 1.00 94.75 92 MET A N 1
ATOM 729 C CA . MET A 1 92 ? -10.605 -6.052 -8.110 1.00 94.75 92 MET A CA 1
ATOM 730 C C . MET A 1 92 ? -11.967 -5.940 -7.414 1.00 94.75 92 MET A C 1
ATOM 732 O O . MET A 1 92 ? -12.858 -6.741 -7.678 1.00 94.75 92 MET A O 1
ATOM 736 N N . LYS A 1 93 ? -12.138 -4.953 -6.523 1.00 93.75 93 LYS A N 1
ATOM 737 C CA . LYS A 1 93 ? -13.350 -4.732 -5.708 1.00 93.75 93 LYS A CA 1
ATOM 738 C C . LYS A 1 93 ? -13.861 -6.010 -5.013 1.00 93.75 93 LYS A C 1
ATOM 740 O O . LYS A 1 93 ? -15.048 -6.329 -5.125 1.00 93.75 93 LYS A O 1
ATOM 745 N N . PRO A 1 94 ? -12.997 -6.748 -4.292 1.00 94.19 94 PRO A N 1
ATOM 746 C CA . PRO A 1 94 ? -13.415 -7.939 -3.563 1.00 94.19 94 PRO A CA 1
ATOM 747 C C . PRO A 1 94 ? -14.489 -7.594 -2.523 1.00 94.19 94 PRO A C 1
ATOM 749 O O . PRO A 1 94 ? -14.420 -6.559 -1.858 1.00 94.19 94 PRO A O 1
ATOM 752 N N . ALA A 1 95 ? -15.471 -8.481 -2.357 1.00 89.31 95 ALA A N 1
ATOM 753 C CA . ALA A 1 95 ? -16.540 -8.302 -1.373 1.00 89.31 95 ALA A CA 1
ATOM 754 C C . ALA A 1 95 ? -16.084 -8.577 0.073 1.00 89.31 95 ALA A C 1
ATOM 756 O O . ALA A 1 95 ? -16.713 -8.096 1.012 1.00 89.31 95 ALA A O 1
ATOM 757 N N . ALA A 1 96 ? -15.011 -9.353 0.252 1.00 87.31 96 ALA A N 1
ATOM 758 C CA . ALA A 1 96 ? -14.462 -9.730 1.550 1.00 87.31 96 ALA A CA 1
ATOM 759 C C . ALA A 1 96 ? -12.961 -10.039 1.445 1.00 87.31 96 ALA A C 1
ATOM 761 O O . ALA A 1 96 ? -12.468 -10.379 0.367 1.00 87.31 96 ALA A O 1
ATOM 762 N N . ASP A 1 97 ? -12.258 -9.957 2.573 1.00 87.75 97 ASP A N 1
ATOM 763 C CA . ASP A 1 97 ? -10.840 -10.305 2.674 1.00 87.75 97 ASP A CA 1
ATOM 764 C C . ASP A 1 97 ? -10.664 -11.827 2.822 1.00 87.75 97 ASP A C 1
ATOM 766 O O . ASP A 1 97 ? -10.540 -12.371 3.919 1.00 87.75 97 ASP A O 1
ATOM 770 N N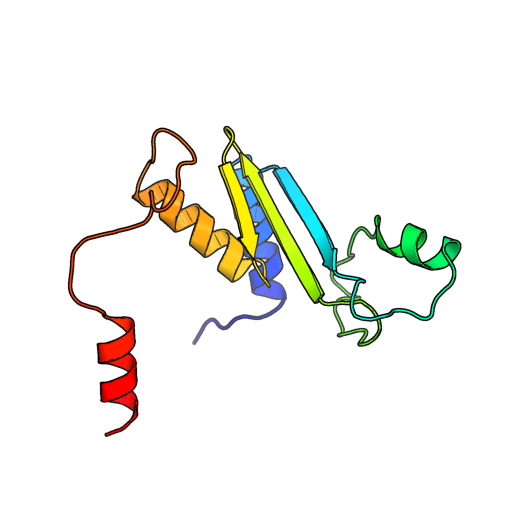 . VAL A 1 98 ? -10.757 -12.536 1.695 1.00 86.12 98 VAL A N 1
ATOM 771 C CA . VAL A 1 98 ? -10.557 -13.992 1.594 1.00 86.12 98 VAL A CA 1
ATOM 772 C C . VAL A 1 98 ? -9.277 -14.313 0.825 1.00 86.12 98 VAL A C 1
ATOM 774 O O . VAL A 1 98 ? -8.859 -13.562 -0.049 1.00 86.12 98 VAL A O 1
ATOM 777 N N . SER A 1 99 ? -8.635 -15.443 1.106 1.00 86.44 99 SER A N 1
ATOM 778 C CA . SER A 1 99 ? -7.374 -15.794 0.441 1.00 86.44 99 SER A CA 1
ATOM 779 C C . SER A 1 99 ? -7.481 -15.752 -1.092 1.00 86.44 99 SER A C 1
ATOM 781 O O . SER A 1 99 ? -8.449 -16.251 -1.662 1.00 86.44 99 SER A O 1
ATOM 783 N N . TYR A 1 100 ? -6.458 -15.190 -1.745 1.00 86.06 100 TYR A N 1
ATOM 784 C CA . TYR A 1 100 ? -6.320 -15.121 -3.207 1.00 86.06 100 TYR A CA 1
ATOM 785 C C . TYR A 1 100 ? -7.401 -14.321 -3.952 1.00 86.06 100 TYR A C 1
ATOM 787 O O . TYR A 1 100 ? -7.533 -14.478 -5.164 1.00 86.06 100 TYR A O 1
ATOM 795 N N . TRP A 1 101 ? -8.132 -13.410 -3.296 1.00 90.25 101 TRP A N 1
ATOM 796 C CA . TRP A 1 101 ? -9.114 -12.553 -3.986 1.00 90.25 101 TRP A CA 1
ATOM 797 C C . TRP A 1 101 ? -8.507 -11.705 -5.123 1.00 90.25 101 TRP A C 1
ATOM 799 O O . TRP A 1 101 ? -9.226 -11.251 -6.009 1.00 90.25 101 TRP A O 1
ATOM 809 N N . TRP A 1 102 ? -7.189 -11.483 -5.097 1.00 88.81 102 TRP A N 1
ATOM 810 C CA . TRP A 1 102 ? -6.422 -10.728 -6.093 1.00 88.81 102 TRP A CA 1
ATOM 811 C C . TRP A 1 102 ? -5.954 -11.566 -7.291 1.00 88.81 102 TRP A C 1
ATOM 813 O O . TRP A 1 102 ? -5.278 -11.034 -8.168 1.00 88.81 102 TRP A O 1
ATOM 823 N N . HIS A 1 103 ? -6.239 -12.870 -7.314 1.00 90.88 103 HIS A N 1
ATOM 824 C CA . HIS A 1 103 ? -5.825 -13.740 -8.409 1.00 90.88 103 HIS A CA 1
ATOM 825 C C . HIS A 1 103 ? -6.604 -13.438 -9.695 1.00 90.88 103 HIS A C 1
ATOM 827 O O . HIS A 1 103 ? -7.805 -13.170 -9.666 1.00 90.88 103 HIS A O 1
ATOM 833 N N . THR A 1 104 ? -5.908 -13.523 -10.825 1.00 89.06 104 THR A N 1
ATOM 834 C CA . THR A 1 104 ? -6.461 -13.354 -12.170 1.00 89.06 104 THR A CA 1
ATOM 835 C C . THR A 1 104 ? -5.915 -14.440 -13.081 1.00 89.06 104 THR A C 1
ATOM 837 O O . THR A 1 104 ? -4.709 -14.694 -13.067 1.00 89.06 104 THR A O 1
ATOM 840 N N . ASP A 1 105 ? -6.776 -15.026 -13.908 1.00 91.44 105 ASP A N 1
ATOM 841 C CA . ASP A 1 105 ? -6.350 -15.973 -14.934 1.00 91.44 105 ASP A CA 1
ATOM 842 C C . ASP A 1 105 ? -5.548 -15.263 -16.035 1.00 91.44 105 ASP A C 1
ATOM 844 O O . ASP A 1 105 ? -5.900 -14.162 -16.468 1.00 91.44 105 ASP A O 1
ATOM 848 N N . GLY A 1 106 ? -4.487 -15.904 -16.523 1.00 91.75 106 GLY A N 1
ATOM 849 C CA . GLY A 1 106 ? -3.698 -15.393 -17.640 1.00 91.75 106 GLY A CA 1
ATOM 850 C C . GLY A 1 106 ? -2.251 -15.889 -17.652 1.00 91.75 106 GLY A C 1
ATOM 851 O O . GLY A 1 106 ? -1.869 -16.707 -16.812 1.00 91.75 106 GLY A O 1
ATOM 852 N N . PRO A 1 107 ? -1.449 -15.414 -18.621 1.00 90.94 107 PRO A N 1
ATOM 853 C CA . PRO A 1 107 ? -0.021 -15.709 -18.693 1.00 90.94 107 PRO A CA 1
ATOM 854 C C . PRO A 1 107 ? 0.755 -15.176 -17.478 1.00 90.94 107 PRO A C 1
ATOM 856 O O . PRO A 1 107 ? 0.403 -14.142 -16.905 1.00 90.94 107 PRO A O 1
ATOM 859 N N . ASP A 1 108 ? 1.843 -15.858 -17.110 1.00 91.06 108 ASP A N 1
ATOM 860 C CA . ASP A 1 108 ? 2.772 -15.394 -16.073 1.00 91.06 108 ASP A CA 1
ATOM 861 C C . ASP A 1 108 ? 3.704 -14.311 -16.635 1.00 91.06 108 ASP A C 1
ATOM 863 O O . ASP A 1 108 ? 4.825 -14.571 -17.081 1.00 91.06 108 ASP A O 1
ATOM 867 N N . LEU A 1 109 ? 3.221 -13.070 -16.577 1.00 93.38 109 LEU A N 1
ATOM 868 C CA . LEU A 1 109 ? 3.942 -11.898 -17.072 1.00 93.38 109 LEU A CA 1
ATOM 869 C C . LEU A 1 109 ? 5.288 -11.679 -16.362 1.00 93.38 109 LEU A C 1
ATOM 871 O O . LEU A 1 109 ? 6.203 -11.110 -16.954 1.00 93.38 109 LEU A O 1
ATOM 875 N N . LEU A 1 110 ? 5.442 -12.116 -15.105 1.00 89.81 110 LEU A N 1
ATOM 876 C CA . LEU A 1 110 ? 6.708 -11.953 -14.388 1.00 89.81 110 LEU A CA 1
ATOM 877 C C . LEU A 1 110 ? 7.782 -12.865 -14.980 1.00 89.81 110 LEU A C 1
ATOM 879 O O . LEU A 1 110 ? 8.916 -12.425 -15.182 1.00 89.81 110 LEU A O 1
ATOM 883 N N . SER A 1 111 ? 7.430 -14.117 -15.268 1.00 90.44 111 SER A N 1
ATOM 884 C CA . SER A 1 111 ? 8.336 -15.052 -15.937 1.00 90.44 111 SER A CA 1
ATOM 885 C C . SER A 1 111 ? 8.698 -14.563 -17.343 1.00 90.44 111 SER A C 1
ATOM 887 O O . SER A 1 111 ? 9.881 -14.480 -17.664 1.00 90.44 111 SER A O 1
ATOM 889 N N . GLU A 1 112 ? 7.720 -14.095 -18.127 1.00 93.31 112 GLU A N 1
ATOM 890 C CA . GLU A 1 112 ? 7.961 -13.537 -19.471 1.00 93.31 112 GLU A CA 1
ATOM 891 C C . GLU A 1 112 ? 8.949 -12.356 -19.463 1.00 93.31 112 GLU A C 1
ATOM 893 O O . GLU A 1 112 ? 9.857 -12.272 -20.299 1.00 93.31 112 GLU A O 1
ATOM 898 N N . MET A 1 113 ? 8.812 -11.442 -18.496 1.00 92.50 113 MET A N 1
ATOM 899 C CA . MET A 1 113 ? 9.722 -10.303 -18.351 1.00 92.50 113 MET A CA 1
ATOM 900 C C . MET A 1 113 ? 11.135 -10.733 -17.938 1.00 92.50 113 MET A C 1
ATOM 902 O O . MET A 1 113 ? 12.112 -10.148 -18.408 1.00 92.50 113 MET A O 1
ATOM 906 N N . ARG A 1 114 ? 11.264 -11.742 -17.067 1.00 90.25 114 ARG A N 1
ATOM 907 C CA . ARG A 1 114 ? 12.571 -12.257 -16.619 1.00 90.25 114 ARG A CA 1
ATOM 908 C C . ARG A 1 114 ? 13.324 -12.959 -17.742 1.00 90.25 114 ARG A C 1
ATOM 910 O O . ARG A 1 114 ? 14.532 -12.753 -17.875 1.00 90.25 114 ARG A O 1
ATOM 917 N N . ASP A 1 115 ? 12.612 -13.730 -18.553 1.00 91.12 115 ASP A N 1
ATOM 918 C CA . ASP A 1 115 ? 13.189 -14.410 -19.710 1.00 91.12 115 ASP A CA 1
ATOM 919 C C . ASP A 1 115 ? 13.671 -13.385 -20.744 1.00 91.12 115 ASP A C 1
ATOM 921 O O . ASP A 1 115 ? 14.795 -13.474 -21.236 1.00 91.12 115 ASP A O 1
ATOM 925 N N . SER A 1 116 ? 12.879 -12.333 -20.977 1.00 88.38 116 SER A N 1
ATOM 926 C CA . SER A 1 116 ? 13.229 -11.235 -21.890 1.00 88.38 116 SER A CA 1
ATOM 927 C C . SER A 1 116 ? 14.423 -10.395 -21.419 1.00 88.38 116 SER A C 1
ATOM 929 O O . SER A 1 116 ? 15.102 -9.789 -22.238 1.00 88.38 116 SER A O 1
ATOM 931 N N . ALA A 1 117 ? 14.682 -10.330 -20.109 1.00 79.88 117 ALA A N 1
ATOM 932 C CA . ALA A 1 117 ? 15.825 -9.605 -19.546 1.00 79.88 117 ALA A CA 1
ATOM 933 C C . ALA A 1 117 ? 17.140 -10.406 -19.587 1.00 79.88 117 ALA A C 1
ATOM 935 O O . ALA A 1 117 ? 18.202 -9.848 -19.312 1.00 79.88 117 ALA A O 1
ATOM 936 N N . SER A 1 118 ? 17.067 -11.708 -19.881 1.00 76.81 118 SER A N 1
ATOM 937 C CA . SER A 1 118 ? 18.211 -12.628 -19.860 1.00 76.81 118 SER A CA 1
ATOM 938 C C . SER A 1 118 ? 18.781 -12.935 -21.253 1.00 76.81 118 SER A C 1
ATOM 940 O O . SER A 1 118 ? 19.770 -13.665 -21.341 1.00 76.81 118 SER A O 1
ATOM 942 N N . GLY A 1 119 ? 18.166 -12.414 -22.322 1.00 58.31 119 GLY A N 1
ATOM 943 C CA . GLY A 1 119 ? 18.591 -12.570 -23.721 1.00 58.31 119 GLY A CA 1
ATOM 944 C C . GLY A 1 119 ? 19.148 -11.283 -24.309 1.00 58.31 119 GLY A C 1
ATOM 945 O O . GLY A 1 119 ? 20.118 -11.389 -25.092 1.00 58.31 119 GLY A O 1
#

Secondary structure (DSSP, 8-state):
----S-HHHHHHHHHHHHHTT-EEEEEE--TT-TTS-HHHHHHTT-----TT--S--TTS--EEEEEEETTEEEEESSHHHHHHHHHHHHHH--SS--TTTT---S--HHHHHHHHT--

pLDDT: mean 78.55, std 19.87, range [39.69, 97.88]